Protein AF-A0A7X8JD59-F1 (afdb_monomer_lite)

Secondary structure (DSSP, 8-state):
----EE----EEE-----SSS---EEE-TTHHHHIIIIIITTT--S-----SS--HHHHHHHHHHTT--GGGEE----TTS--TTS-TT-

Structure (mmCIF, N/CA/C/O backbone):
data_AF-A0A7X8JD59-F1
#
_entry.id   AF-A0A7X8JD59-F1
#
loop_
_atom_site.group_PDB
_atom_site.id
_atom_site.type_symbol
_atom_site.label_atom_id
_atom_site.label_alt_id
_atom_site.label_comp_id
_atom_site.label_asym_id
_atom_site.label_entity_id
_atom_site.label_seq_id
_atom_site.pdbx_PDB_ins_code
_atom_site.Cartn_x
_atom_site.Cartn_y
_atom_site.Cartn_z
_atom_site.occupancy
_atom_site.B_iso_or_equiv
_atom_site.auth_seq_id
_atom_site.auth_comp_id
_atom_site.auth_asym_id
_atom_site.auth_atom_id
_atom_site.pdbx_PDB_model_num
ATOM 1 N N . ASN A 1 1 ? -3.004 -10.997 19.065 1.00 71.25 1 ASN A N 1
ATOM 2 C CA . ASN A 1 1 ? -2.666 -10.717 17.653 1.00 71.25 1 ASN A CA 1
ATOM 3 C C . ASN A 1 1 ? -3.856 -10.078 16.971 1.00 71.25 1 ASN A C 1
ATOM 5 O O . ASN A 1 1 ? -4.949 -10.607 17.105 1.00 71.25 1 ASN A O 1
ATOM 9 N N . ILE A 1 2 ? -3.645 -8.943 16.303 1.00 86.94 2 ILE A N 1
ATOM 10 C CA . ILE A 1 2 ? -4.653 -8.271 15.470 1.00 86.94 2 ILE A CA 1
ATOM 11 C C . ILE A 1 2 ? -4.360 -8.668 14.021 1.00 86.94 2 ILE A C 1
ATOM 13 O O . ILE A 1 2 ? -3.202 -8.607 13.604 1.00 86.94 2 ILE A O 1
ATOM 17 N N . LEU A 1 3 ? -5.374 -9.108 13.275 1.00 93.75 3 LEU A N 1
ATOM 18 C CA . LEU A 1 3 ? -5.237 -9.367 11.843 1.00 93.75 3 LEU A CA 1
ATOM 19 C C . LEU A 1 3 ? -5.221 -8.029 11.095 1.00 93.75 3 LEU A C 1
ATOM 21 O O . LEU A 1 3 ? -6.087 -7.186 11.322 1.00 93.75 3 LEU A O 1
ATOM 25 N N . ARG A 1 4 ? -4.242 -7.839 10.208 1.00 96.44 4 ARG A N 1
ATOM 26 C CA . ARG A 1 4 ? -4.066 -6.618 9.412 1.00 96.44 4 ARG A CA 1
ATOM 27 C C . ARG A 1 4 ? -3.842 -6.977 7.951 1.00 96.44 4 ARG A C 1
ATOM 29 O O . ARG A 1 4 ? -3.292 -8.040 7.662 1.00 96.44 4 ARG A O 1
ATOM 36 N N . ALA A 1 5 ? -4.243 -6.090 7.050 1.00 97.75 5 ALA A N 1
ATOM 37 C CA . ALA A 1 5 ? -4.031 -6.265 5.620 1.00 97.75 5 ALA A CA 1
ATOM 38 C C . ALA A 1 5 ? -3.694 -4.934 4.943 1.00 97.75 5 ALA A C 1
ATOM 40 O O . ALA A 1 5 ? -3.995 -3.854 5.450 1.00 97.75 5 ALA A O 1
ATOM 41 N N . TYR A 1 6 ? -3.091 -5.001 3.764 1.00 98.12 6 TYR A N 1
ATOM 42 C CA . TYR A 1 6 ? -3.001 -3.857 2.870 1.00 98.12 6 TYR A CA 1
ATOM 43 C C . TYR A 1 6 ? -3.273 -4.299 1.438 1.00 98.12 6 TYR A C 1
ATOM 45 O O . TYR A 1 6 ? -3.050 -5.455 1.079 1.00 98.12 6 TYR A O 1
ATOM 53 N N . VAL A 1 7 ? -3.735 -3.367 0.613 1.00 98.12 7 VAL A N 1
ATOM 54 C CA . VAL A 1 7 ? -3.820 -3.541 -0.836 1.00 98.12 7 VAL A CA 1
ATOM 55 C C . VAL A 1 7 ? -3.514 -2.216 -1.513 1.00 98.12 7 VAL A C 1
ATOM 57 O O . VAL A 1 7 ? -3.997 -1.170 -1.094 1.00 98.12 7 VAL A O 1
ATOM 60 N N . ALA A 1 8 ? -2.688 -2.259 -2.547 1.00 98.06 8 ALA A N 1
ATOM 61 C CA . ALA A 1 8 ? -2.338 -1.099 -3.345 1.00 98.06 8 ALA A CA 1
ATOM 62 C C . ALA A 1 8 ? -2.358 -1.492 -4.818 1.00 98.06 8 ALA A C 1
ATOM 64 O O . ALA A 1 8 ? -1.936 -2.594 -5.175 1.00 98.06 8 ALA A O 1
ATOM 65 N N . GLU A 1 9 ? -2.856 -0.593 -5.656 1.00 97.94 9 GLU A N 1
ATOM 66 C CA . GLU A 1 9 ? -2.823 -0.771 -7.103 1.00 97.94 9 GLU A CA 1
ATOM 67 C C . GLU A 1 9 ? -1.681 0.033 -7.706 1.00 97.94 9 GLU A C 1
ATOM 69 O O . GLU A 1 9 ? -1.284 1.084 -7.201 1.00 97.94 9 GLU A O 1
ATOM 74 N N . GLY A 1 10 ? -1.149 -0.495 -8.798 1.00 96.75 10 GLY A N 1
ATOM 75 C CA . GLY A 1 10 ? -0.027 0.065 -9.517 1.00 96.75 10 GLY A CA 1
ATOM 76 C C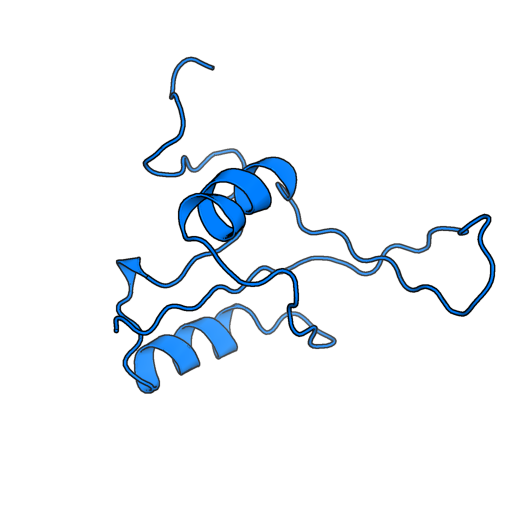 . GLY A 1 10 ? 0.010 -0.468 -10.937 1.00 96.75 10 GLY A C 1
ATOM 77 O O . GLY A 1 10 ? -0.892 -1.187 -11.363 1.00 96.75 10 GLY A O 1
ATOM 78 N N . GLU A 1 11 ? 1.064 -0.138 -11.660 1.00 97.38 11 GLU A N 1
ATOM 79 C CA . GLU A 1 11 ? 1.243 -0.531 -13.05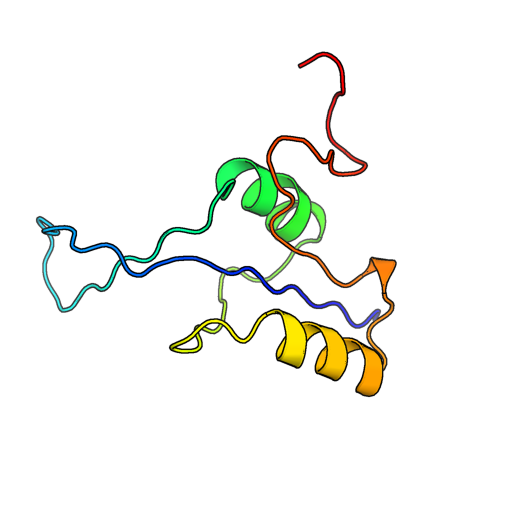3 1.00 97.38 11 GLU A CA 1
ATOM 80 C C . GLU A 1 11 ? 2.575 -1.250 -13.246 1.00 97.38 11 GLU A C 1
ATOM 82 O O . GLU A 1 11 ? 3.562 -0.952 -12.569 1.00 97.38 11 GLU A O 1
ATOM 87 N N . VAL A 1 12 ? 2.608 -2.208 -14.172 1.00 96.31 12 VAL A N 1
ATOM 88 C CA . VAL A 1 12 ? 3.864 -2.809 -14.626 1.00 96.31 12 VAL A CA 1
ATOM 89 C C . VAL A 1 12 ? 4.576 -1.784 -15.499 1.00 96.31 12 VAL A C 1
ATOM 91 O O . VAL A 1 12 ? 4.001 -1.286 -16.463 1.00 96.31 12 VAL A O 1
ATOM 94 N N . LEU A 1 13 ? 5.825 -1.476 -15.167 1.00 95.19 13 LEU A N 1
ATOM 95 C CA . LEU A 1 13 ? 6.636 -0.536 -15.922 1.00 95.19 13 LEU A CA 1
ATOM 96 C C . LEU A 1 13 ? 7.513 -1.276 -16.931 1.00 95.19 13 LEU A C 1
ATOM 98 O O . LEU A 1 13 ? 8.239 -2.208 -16.579 1.00 95.19 13 LEU A O 1
ATOM 102 N N . ASP A 1 14 ? 7.509 -0.797 -18.173 1.00 92.81 14 ASP A N 1
ATOM 103 C CA . ASP A 1 14 ? 8.455 -1.233 -19.200 1.00 92.81 14 ASP A CA 1
ATOM 104 C C . ASP A 1 14 ? 9.812 -0.543 -18.988 1.00 92.81 14 ASP A C 1
ATOM 106 O O . ASP A 1 14 ? 10.131 0.491 -19.581 1.00 92.81 14 ASP A O 1
ATOM 110 N N . VAL A 1 15 ? 10.598 -1.082 -18.052 1.00 90.69 15 VAL A N 1
ATOM 111 C CA . VAL A 1 15 ? 11.918 -0.550 -17.696 1.00 90.69 15 VAL A CA 1
ATOM 112 C C . VAL A 1 15 ? 12.992 -1.545 -18.088 1.00 90.69 15 VAL A C 1
ATOM 114 O O . VAL A 1 15 ? 13.047 -2.669 -17.594 1.00 90.69 15 VAL A O 1
ATOM 117 N N . ARG A 1 16 ? 13.937 -1.088 -18.914 1.00 88.94 16 ARG A N 1
ATOM 118 C CA . ARG A 1 16 ? 15.154 -1.852 -19.195 1.00 88.94 16 ARG A CA 1
ATOM 119 C C . ARG A 1 16 ? 16.041 -1.890 -17.957 1.00 88.94 16 ARG A C 1
ATOM 121 O O . ARG A 1 16 ? 16.742 -0.925 -17.648 1.00 88.94 16 ARG A O 1
ATOM 128 N N . THR A 1 17 ? 16.054 -3.023 -17.270 1.00 88.94 17 THR A N 1
ATOM 129 C CA . THR A 1 17 ? 16.939 -3.237 -16.127 1.00 88.94 17 THR A CA 1
ATOM 130 C C . THR A 1 17 ? 18.349 -3.574 -16.610 1.00 88.94 17 THR A C 1
ATOM 132 O O . THR A 1 17 ? 18.543 -4.548 -17.334 1.00 88.94 17 THR A O 1
ATOM 135 N N . LYS A 1 18 ? 19.362 -2.805 -16.191 1.00 88.00 18 LYS A N 1
ATOM 136 C CA . LYS A 1 18 ? 20.787 -3.138 -16.401 1.00 88.00 18 LYS A CA 1
ATOM 137 C C . LYS A 1 18 ? 21.287 -4.095 -15.311 1.00 88.00 18 LYS A C 1
ATOM 139 O O . LYS A 1 18 ? 22.233 -3.786 -14.594 1.00 88.00 18 LYS A O 1
ATOM 144 N N . SER A 1 19 ? 20.598 -5.216 -15.143 1.00 86.88 19 SER A N 1
ATOM 145 C CA . SER A 1 19 ? 20.889 -6.225 -14.122 1.00 86.88 19 SER A CA 1
ATOM 146 C C . SER A 1 19 ? 20.804 -7.624 -14.735 1.00 86.88 19 SER A C 1
ATOM 148 O O . SER A 1 19 ? 20.301 -7.788 -15.846 1.00 86.88 19 SER A O 1
ATOM 150 N N . PHE A 1 20 ? 21.329 -8.625 -14.035 1.00 88.31 20 PHE A N 1
ATOM 151 C CA . PHE A 1 20 ? 21.267 -10.023 -14.450 1.00 88.31 20 PHE A CA 1
ATOM 152 C C . PHE A 1 20 ? 19.967 -10.677 -13.951 1.00 88.31 20 PHE A C 1
ATOM 154 O O . PHE A 1 20 ? 19.564 -10.458 -12.810 1.00 88.31 20 PHE A O 1
ATOM 161 N N . GLY A 1 21 ? 19.339 -11.506 -14.789 1.00 86.81 21 GLY A N 1
ATOM 162 C CA . GLY A 1 21 ? 18.119 -12.256 -14.462 1.00 86.81 21 GLY A CA 1
ATOM 163 C C . GLY A 1 21 ? 16.833 -11.693 -15.082 1.00 86.81 21 GLY A C 1
ATOM 164 O O . GLY A 1 21 ? 16.842 -10.672 -15.765 1.00 86.81 21 GLY A O 1
ATOM 165 N N . ALA A 1 22 ? 15.719 -12.397 -14.855 1.00 89.25 22 ALA A N 1
ATOM 166 C CA . ALA A 1 22 ? 14.388 -11.961 -15.270 1.00 89.25 22 ALA A CA 1
ATOM 167 C C . ALA A 1 22 ? 13.791 -11.050 -14.190 1.00 89.25 22 ALA A C 1
ATOM 169 O O . ALA A 1 22 ? 13.427 -11.518 -13.111 1.00 89.25 22 ALA A O 1
ATOM 170 N N . ILE A 1 23 ? 13.719 -9.748 -14.471 1.00 92.19 23 ILE A N 1
ATOM 171 C CA . ILE A 1 23 ? 13.225 -8.738 -13.531 1.00 92.19 23 ILE A CA 1
ATOM 172 C C . ILE A 1 23 ? 12.009 -8.051 -14.147 1.00 92.19 23 ILE A C 1
ATOM 174 O O . ILE A 1 23 ? 12.101 -7.458 -15.217 1.00 92.19 23 ILE A O 1
ATOM 178 N N . GLY A 1 24 ? 10.877 -8.120 -13.448 1.00 90.94 24 GLY A N 1
ATOM 179 C CA . GLY A 1 24 ? 9.715 -7.274 -13.699 1.00 90.94 24 GLY A CA 1
ATOM 180 C C . GLY A 1 24 ? 9.683 -6.136 -12.685 1.00 90.94 24 GLY A C 1
ATOM 181 O O . GLY A 1 24 ? 9.930 -6.360 -11.500 1.00 90.94 24 GLY A O 1
ATOM 182 N N . VAL A 1 25 ? 9.382 -4.924 -13.140 1.00 93.75 25 VAL A N 1
ATOM 183 C CA . VAL A 1 25 ? 9.222 -3.753 -12.272 1.00 93.75 25 VAL A CA 1
ATOM 184 C C . VAL A 1 25 ? 7.766 -3.322 -12.332 1.00 93.75 25 VAL A C 1
ATOM 186 O O . VAL A 1 25 ? 7.201 -3.198 -13.413 1.00 93.75 25 VAL A O 1
ATOM 189 N N . PHE A 1 26 ? 7.156 -3.079 -11.179 1.00 95.12 26 PHE A N 1
ATOM 190 C CA . PHE A 1 26 ? 5.866 -2.407 -11.087 1.00 95.12 26 PHE A CA 1
ATOM 191 C C . PHE A 1 26 ? 5.989 -1.221 -10.135 1.00 95.12 26 PHE A C 1
ATOM 193 O O . PHE A 1 26 ? 6.782 -1.254 -9.191 1.00 95.12 26 PHE A O 1
ATOM 200 N N . ALA A 1 27 ? 5.228 -0.165 -10.399 1.00 96.06 27 ALA A N 1
ATOM 201 C CA . ALA A 1 27 ? 5.195 1.029 -9.571 1.00 96.06 27 ALA A CA 1
ATOM 202 C C . ALA A 1 27 ? 3.808 1.235 -8.981 1.00 96.06 27 ALA A C 1
ATOM 204 O O . ALA A 1 27 ? 2.796 1.057 -9.650 1.00 96.06 27 ALA A O 1
ATOM 205 N N . ILE A 1 28 ? 3.784 1.640 -7.716 1.00 97.75 28 ILE A N 1
ATOM 206 C CA . ILE A 1 28 ? 2.577 2.025 -6.992 1.00 97.75 28 ILE A CA 1
ATOM 207 C C . ILE A 1 28 ? 2.600 3.556 -6.866 1.00 97.75 28 ILE A C 1
ATOM 209 O O . ILE A 1 28 ? 3.594 4.103 -6.373 1.00 97.75 28 ILE A O 1
ATOM 213 N N . PRO A 1 29 ? 1.547 4.280 -7.288 1.00 97.75 29 PRO A N 1
ATOM 214 C CA . PRO A 1 29 ? 1.443 5.713 -7.047 1.00 97.75 29 PRO A CA 1
ATOM 215 C C . PRO A 1 29 ? 1.584 6.024 -5.557 1.00 97.75 29 PRO A C 1
ATOM 217 O O . PRO A 1 29 ? 1.012 5.326 -4.719 1.00 97.75 29 PRO A O 1
ATOM 220 N N . GLU A 1 30 ? 2.343 7.071 -5.229 1.00 97.62 30 GLU A N 1
ATOM 221 C CA . GLU A 1 30 ? 2.626 7.475 -3.846 1.00 97.62 30 GLU A CA 1
ATOM 222 C C . GLU A 1 30 ? 3.388 6.413 -3.017 1.00 97.62 30 GLU A C 1
ATOM 224 O O . GLU A 1 30 ? 3.310 6.416 -1.784 1.00 97.62 30 GLU A O 1
ATOM 229 N N . MET A 1 31 ? 4.168 5.522 -3.660 1.00 97.56 31 MET A N 1
ATOM 230 C CA . MET A 1 31 ? 4.875 4.422 -2.978 1.00 97.56 31 MET A CA 1
ATOM 231 C C . MET A 1 31 ? 5.701 4.883 -1.773 1.00 97.56 31 MET A C 1
ATOM 233 O O . MET A 1 31 ? 5.711 4.202 -0.759 1.00 97.56 31 MET A O 1
ATOM 237 N N . GLY A 1 32 ? 6.374 6.038 -1.831 1.00 97.19 32 GLY A N 1
ATOM 238 C CA . GLY A 1 32 ? 7.175 6.531 -0.703 1.00 97.19 32 GLY A CA 1
ATOM 239 C C . GLY A 1 32 ? 6.349 6.812 0.561 1.00 97.19 32 GLY A C 1
ATOM 240 O O . GLY A 1 32 ? 6.781 6.485 1.670 1.00 97.19 32 GLY A O 1
ATOM 241 N N . ARG A 1 33 ? 5.142 7.367 0.390 1.00 97.38 33 ARG A N 1
ATOM 242 C CA . ARG A 1 33 ? 4.197 7.639 1.485 1.00 97.38 33 ARG A CA 1
ATOM 243 C C . ARG A 1 33 ? 3.573 6.339 1.980 1.00 97.38 33 ARG A C 1
ATOM 245 O O . ARG A 1 33 ? 3.598 6.067 3.176 1.00 97.38 33 ARG A O 1
ATOM 252 N N . PHE A 1 34 ? 3.110 5.497 1.056 1.00 97.88 34 PHE A N 1
ATOM 253 C CA . PHE A 1 34 ? 2.551 4.180 1.370 1.00 97.88 34 PHE A CA 1
ATOM 254 C C . PHE A 1 34 ? 3.551 3.279 2.114 1.00 97.88 34 PHE A C 1
ATOM 256 O O . PHE A 1 34 ? 3.229 2.702 3.152 1.00 97.88 34 PHE A O 1
ATOM 263 N N . TYR A 1 35 ? 4.796 3.214 1.641 1.00 97.44 35 TYR A N 1
ATOM 264 C CA . TYR A 1 35 ? 5.872 2.450 2.268 1.00 97.44 35 TYR A CA 1
ATOM 265 C C . TYR A 1 35 ? 6.110 2.905 3.709 1.00 97.44 35 TYR A C 1
ATOM 267 O O . TYR A 1 35 ? 6.175 2.080 4.617 1.00 97.44 35 TYR A O 1
ATOM 275 N N . ARG A 1 36 ? 6.191 4.220 3.941 1.00 97.25 36 ARG A N 1
ATOM 276 C CA . ARG A 1 36 ? 6.428 4.776 5.277 1.00 97.25 36 ARG A CA 1
ATOM 277 C C . ARG A 1 36 ? 5.243 4.552 6.220 1.00 97.25 36 ARG A C 1
ATOM 279 O O . ARG A 1 36 ? 5.439 3.992 7.293 1.00 97.25 36 ARG A O 1
ATOM 286 N N . HIS A 1 37 ? 4.046 4.966 5.816 1.00 97.25 37 HIS A N 1
ATOM 287 C CA . HIS A 1 37 ? 2.884 5.079 6.708 1.00 97.25 37 HIS A CA 1
ATOM 288 C C . HIS A 1 37 ? 2.021 3.820 6.787 1.00 97.25 37 HIS A C 1
ATOM 290 O O . HIS A 1 37 ? 1.179 3.693 7.675 1.00 97.25 37 HIS A O 1
ATOM 296 N N . VAL A 1 38 ? 2.223 2.868 5.875 1.00 97.38 38 VAL A N 1
ATOM 297 C CA . VAL A 1 38 ? 1.562 1.562 5.938 1.00 97.38 38 VAL A CA 1
ATOM 298 C C . VAL A 1 38 ? 2.573 0.472 6.238 1.00 97.38 38 VAL A C 1
ATOM 300 O O . VAL A 1 38 ? 2.441 -0.189 7.263 1.00 97.38 38 VAL A O 1
ATOM 303 N N . LEU A 1 39 ? 3.582 0.273 5.386 1.00 97.31 39 LEU A N 1
ATOM 304 C CA . LEU A 1 39 ? 4.443 -0.912 5.493 1.00 97.31 39 LEU A CA 1
ATOM 305 C C . LEU A 1 39 ? 5.375 -0.855 6.709 1.00 97.31 39 LEU A C 1
ATOM 307 O O . LEU A 1 39 ? 5.399 -1.798 7.500 1.00 97.31 39 LEU A O 1
ATOM 311 N N . ILE A 1 40 ? 6.092 0.256 6.891 1.00 97.19 40 ILE A N 1
ATOM 312 C CA . ILE A 1 40 ? 7.018 0.433 8.018 1.00 97.19 40 ILE A CA 1
ATOM 313 C C . ILE A 1 40 ? 6.262 0.705 9.317 1.00 97.19 40 ILE A C 1
ATOM 315 O O . ILE A 1 40 ? 6.456 -0.011 10.295 1.00 97.19 40 ILE A O 1
ATOM 319 N N . GLU A 1 41 ? 5.378 1.702 9.335 1.00 96.50 41 GLU A N 1
ATOM 320 C CA . GLU A 1 41 ? 4.688 2.124 10.560 1.00 96.50 41 GLU A CA 1
ATOM 321 C C . GLU A 1 41 ? 3.830 1.013 11.186 1.00 96.50 41 GLU A C 1
ATOM 323 O O . GLU A 1 41 ? 3.808 0.862 12.408 1.00 96.50 41 GLU A O 1
ATOM 328 N N . LYS A 1 42 ? 3.180 0.172 10.366 1.00 94.44 42 LYS A N 1
ATOM 329 C CA . LYS A 1 42 ? 2.409 -0.984 10.858 1.00 94.44 42 LYS A CA 1
ATOM 330 C C . LYS A 1 42 ? 3.232 -2.273 10.988 1.00 94.44 42 LYS A C 1
ATOM 332 O O . LYS A 1 42 ? 2.665 -3.305 11.353 1.00 94.44 42 LYS A O 1
ATOM 337 N N . ASN A 1 43 ? 4.543 -2.207 10.739 1.00 94.88 43 ASN A N 1
ATOM 338 C CA . ASN A 1 43 ? 5.506 -3.300 10.882 1.00 94.88 43 ASN A CA 1
ATOM 339 C C . ASN A 1 43 ? 5.145 -4.558 10.063 1.00 94.88 43 ASN A C 1
ATOM 341 O O . ASN A 1 43 ? 5.124 -5.675 10.588 1.00 94.88 43 ASN A O 1
ATOM 345 N N . TYR A 1 44 ? 4.823 -4.378 8.778 1.00 96.19 44 TYR A N 1
ATOM 346 C CA . TYR A 1 44 ? 4.597 -5.497 7.860 1.00 96.19 44 TYR A CA 1
ATOM 347 C C . TYR A 1 44 ? 5.916 -6.209 7.504 1.00 96.19 44 TYR A C 1
ATOM 349 O O . TYR A 1 44 ? 6.972 -5.575 7.460 1.00 96.19 44 TYR A O 1
ATOM 357 N N . PRO A 1 45 ? 5.882 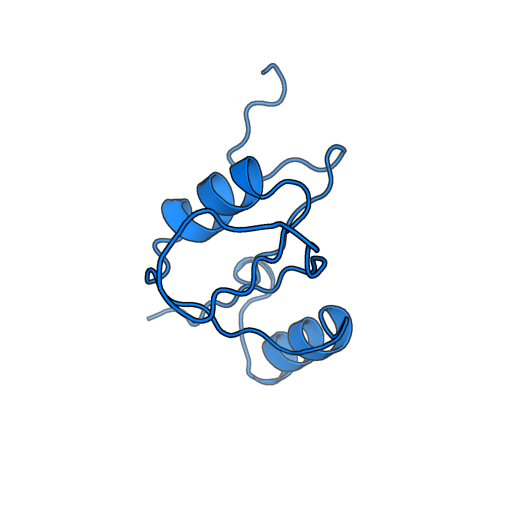-7.524 7.210 1.00 93.38 45 PRO A N 1
ATOM 358 C CA . PRO A 1 45 ? 7.042 -8.224 6.670 1.00 93.38 45 PRO A CA 1
ATOM 359 C C . PRO A 1 45 ? 7.451 -7.645 5.307 1.00 93.38 45 PRO A C 1
ATOM 361 O O . PRO A 1 45 ? 6.654 -7.033 4.602 1.00 93.38 45 PRO A O 1
ATOM 364 N N . HIS A 1 46 ? 8.699 -7.893 4.908 1.00 92.44 46 HIS A N 1
ATOM 365 C CA . HIS A 1 46 ? 9.284 -7.341 3.679 1.00 92.44 46 HIS A CA 1
ATOM 366 C C . HIS A 1 46 ? 8.748 -7.961 2.375 1.00 92.44 46 HIS A C 1
ATOM 368 O O . HIS A 1 46 ? 9.059 -7.469 1.294 1.00 92.44 46 HIS A O 1
ATOM 374 N N . HIS A 1 47 ? 7.971 -9.044 2.456 1.00 94.06 47 HIS A N 1
ATOM 375 C CA . HIS A 1 47 ? 7.353 -9.687 1.299 1.00 94.06 47 HIS A CA 1
ATOM 376 C C . HIS A 1 47 ? 5.909 -9.217 1.098 1.00 94.06 47 HIS A C 1
ATOM 378 O O . HIS A 1 47 ? 5.173 -8.974 2.055 1.00 94.06 47 HIS A O 1
ATOM 384 N N . GLY A 1 48 ? 5.496 -9.162 -0.167 1.00 93.50 48 GLY A N 1
ATOM 385 C CA . GLY A 1 48 ? 4.119 -8.928 -0.589 1.00 93.50 48 GLY A CA 1
ATOM 386 C C . GLY A 1 48 ? 3.720 -9.899 -1.698 1.00 93.50 48 GLY A C 1
ATOM 387 O O . GLY A 1 48 ? 4.565 -10.590 -2.267 1.00 93.50 48 GLY A O 1
ATOM 388 N N . ALA A 1 49 ? 2.426 -9.951 -2.001 1.00 95.38 49 ALA A N 1
ATOM 389 C CA . ALA A 1 49 ? 1.890 -10.702 -3.130 1.00 95.38 49 ALA A CA 1
ATOM 390 C C . ALA A 1 49 ? 1.481 -9.740 -4.251 1.00 95.38 49 ALA A C 1
ATOM 392 O O . ALA A 1 49 ? 1.023 -8.629 -3.987 1.00 95.38 49 ALA A O 1
ATOM 393 N N . VAL A 1 50 ? 1.625 -10.185 -5.499 1.00 95.62 50 VAL A N 1
ATOM 394 C CA . VAL A 1 50 ? 1.249 -9.421 -6.693 1.00 95.62 50 VAL A CA 1
ATOM 395 C C . VAL A 1 50 ? 0.193 -10.207 -7.460 1.00 95.62 50 VAL A C 1
ATOM 397 O O . VAL A 1 50 ? 0.391 -11.383 -7.762 1.00 95.62 50 VAL A O 1
ATOM 400 N N . ALA A 1 51 ? -0.922 -9.551 -7.777 1.00 95.94 51 ALA A N 1
ATOM 401 C CA . ALA A 1 51 ? -1.943 -10.064 -8.683 1.00 95.94 51 ALA A CA 1
ATOM 402 C C . ALA A 1 51 ? -1.877 -9.294 -10.009 1.00 95.94 51 ALA A C 1
ATOM 404 O O . ALA A 1 51 ? -1.721 -8.075 -10.013 1.00 95.94 51 ALA A O 1
ATOM 405 N N . PHE A 1 52 ? -2.003 -9.995 -11.136 1.00 95.56 52 PHE A N 1
ATOM 406 C CA . PHE A 1 52 ? -2.011 -9.366 -12.457 1.00 95.56 52 PHE A CA 1
ATOM 407 C C . PHE A 1 52 ? -3.399 -8.800 -12.773 1.00 95.56 52 PHE A C 1
ATOM 409 O O . PHE A 1 52 ? -4.298 -9.546 -13.153 1.00 95.56 52 PHE A O 1
ATOM 416 N N . GLY A 1 53 ? -3.559 -7.486 -12.610 1.00 96.19 53 GLY A N 1
ATOM 417 C CA . GLY A 1 53 ? -4.803 -6.748 -12.842 1.00 96.19 53 GLY A CA 1
ATOM 418 C C . GLY A 1 53 ? -5.153 -5.816 -11.678 1.00 96.19 53 GLY A C 1
ATOM 419 O O . GLY A 1 53 ? -4.518 -5.845 -10.626 1.00 96.19 53 GLY A O 1
ATOM 420 N N . HIS A 1 54 ? -6.184 -4.992 -11.862 1.00 97.94 54 HIS A N 1
ATOM 421 C CA . HIS A 1 54 ? -6.671 -4.052 -10.849 1.00 97.94 54 HIS A CA 1
ATOM 422 C C . HIS A 1 54 ? -7.821 -4.671 -10.042 1.00 97.94 54 HIS A C 1
ATOM 424 O O . HIS A 1 54 ? -8.997 -4.555 -10.392 1.00 97.94 54 HIS A O 1
ATOM 430 N N . PHE A 1 55 ? -7.464 -5.398 -8.980 1.00 98.06 55 PHE A N 1
ATOM 431 C CA . PHE A 1 55 ? -8.406 -6.096 -8.094 1.00 98.06 55 PHE A CA 1
ATOM 432 C C . PHE A 1 55 ? -8.503 -5.480 -6.693 1.00 98.06 55 PHE A C 1
ATOM 434 O O . PHE A 1 55 ? -9.032 -6.116 -5.778 1.00 98.06 55 PHE A O 1
ATOM 441 N N . GLY A 1 56 ? -8.024 -4.249 -6.504 1.00 97.94 56 GLY A N 1
ATOM 442 C CA . GLY A 1 56 ? -7.968 -3.573 -5.209 1.00 97.94 56 GLY A CA 1
ATOM 443 C C . GLY A 1 56 ? -9.324 -3.528 -4.513 1.00 97.94 56 GLY A C 1
ATOM 444 O O . GLY A 1 56 ? -9.435 -3.906 -3.349 1.00 97.94 56 GLY A O 1
ATOM 445 N N . LYS A 1 57 ? -10.384 -3.189 -5.259 1.00 98.19 57 LYS A N 1
ATOM 446 C CA . LYS A 1 57 ? -11.766 -3.200 -4.753 1.00 98.19 57 LYS A CA 1
ATOM 447 C C . LYS A 1 57 ? -12.195 -4.581 -4.248 1.00 98.19 57 LYS A C 1
ATOM 449 O O . LYS A 1 57 ? -12.757 -4.687 -3.164 1.00 98.19 57 LYS A O 1
ATOM 454 N N . ALA A 1 58 ? -11.953 -5.630 -5.033 1.00 98.38 58 ALA A N 1
ATOM 455 C CA . ALA A 1 58 ? -12.365 -6.984 -4.675 1.00 98.38 58 ALA A CA 1
ATOM 456 C C . ALA A 1 58 ? -11.609 -7.484 -3.435 1.00 98.38 58 ALA A C 1
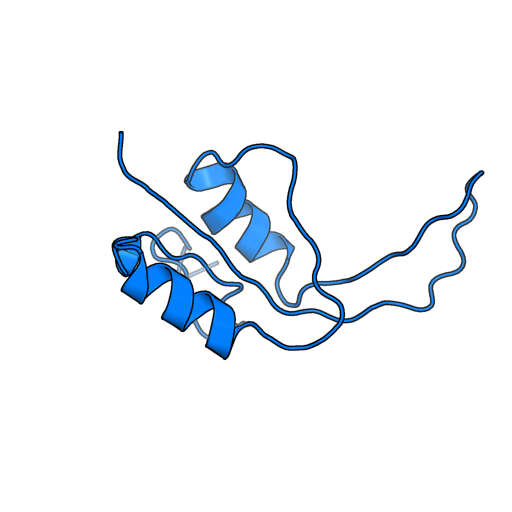ATOM 458 O O . ALA A 1 58 ? -12.229 -7.987 -2.502 1.00 98.38 58 ALA A O 1
ATOM 459 N N . LEU A 1 59 ? -10.287 -7.289 -3.391 1.00 98.25 59 LEU A N 1
ATOM 460 C CA . LEU A 1 59 ? -9.453 -7.689 -2.255 1.00 98.25 59 LEU A CA 1
ATOM 461 C C . LEU A 1 59 ? -9.801 -6.917 -0.978 1.00 98.25 59 LEU A C 1
ATOM 463 O O . LEU A 1 59 ? -9.897 -7.525 0.085 1.00 98.25 59 LEU A O 1
ATOM 467 N N . PHE A 1 60 ? -10.061 -5.610 -1.080 1.00 98.31 60 PHE A N 1
ATOM 468 C CA . PHE A 1 60 ? -10.503 -4.800 0.056 1.00 98.31 60 PHE A CA 1
ATOM 469 C C . PHE A 1 60 ? -11.809 -5.337 0.665 1.00 98.31 60 PHE A C 1
ATOM 471 O O . PHE A 1 60 ? -11.919 -5.468 1.885 1.00 98.31 60 PHE A O 1
ATOM 478 N N . GLU A 1 61 ? -12.783 -5.716 -0.171 1.00 98.31 61 GLU A N 1
ATOM 479 C CA . GLU A 1 61 ? -14.026 -6.337 0.302 1.00 98.31 61 GLU A CA 1
ATOM 480 C C . GLU A 1 61 ? -13.788 -7.726 0.907 1.00 98.31 61 GLU A C 1
ATOM 482 O O . GLU A 1 61 ? -14.325 -8.023 1.974 1.00 98.31 61 GLU A O 1
ATOM 487 N N . VAL A 1 62 ? -12.927 -8.555 0.307 1.00 98.12 62 VAL A N 1
ATOM 488 C CA . VAL A 1 62 ? -12.544 -9.857 0.886 1.00 98.12 62 VAL A CA 1
ATOM 489 C C . VAL A 1 62 ? -11.938 -9.689 2.282 1.00 98.12 62 VAL A C 1
ATOM 491 O O . VAL A 1 62 ? -12.309 -10.433 3.187 1.00 98.12 62 VAL A O 1
ATOM 494 N N . PHE A 1 63 ? -11.071 -8.695 2.500 1.00 98.25 63 PHE A N 1
ATOM 495 C CA . PHE A 1 63 ? -10.493 -8.424 3.822 1.00 98.25 63 PHE A CA 1
ATOM 496 C C . PHE A 1 63 ? -11.558 -8.108 4.876 1.00 98.25 63 PHE A C 1
ATOM 498 O O . PHE A 1 63 ? -11.479 -8.611 5.998 1.00 98.25 63 PHE A O 1
ATOM 505 N N . LYS A 1 64 ? -12.593 -7.347 4.506 1.00 97.44 64 LYS A N 1
ATOM 506 C CA . LYS A 1 64 ? -13.745 -7.099 5.385 1.00 97.44 64 LYS A CA 1
ATOM 507 C C . LYS A 1 64 ? -14.491 -8.396 5.697 1.00 97.44 64 LYS A C 1
ATOM 509 O O . LYS A 1 64 ? -14.799 -8.648 6.859 1.00 97.44 64 LYS A O 1
ATOM 514 N N . TYR A 1 65 ? -14.742 -9.235 4.689 1.00 97.69 65 TYR A N 1
ATOM 515 C CA . TYR A 1 65 ? -15.453 -10.506 4.867 1.00 97.69 65 TYR A CA 1
ATOM 516 C C . TYR A 1 65 ? -14.723 -11.492 5.784 1.00 97.69 65 TYR A C 1
ATOM 518 O O . TYR A 1 65 ? -15.377 -12.210 6.537 1.00 97.69 65 TYR A O 1
ATOM 526 N N . ILE A 1 66 ? -13.388 -11.516 5.759 1.00 97.00 66 ILE A N 1
ATOM 527 C CA . ILE A 1 66 ? -12.584 -12.400 6.622 1.00 97.00 66 ILE A CA 1
ATOM 528 C C . ILE A 1 66 ? -12.282 -11.793 8.005 1.00 97.00 66 ILE A C 1
ATOM 530 O O . ILE A 1 66 ? -11.530 -12.382 8.779 1.00 97.00 66 ILE A O 1
ATOM 534 N N . GLY A 1 67 ? -12.860 -10.630 8.328 1.00 96.62 67 GLY A N 1
ATOM 535 C CA . GLY A 1 67 ? -12.797 -10.035 9.664 1.00 96.62 67 GLY A CA 1
ATOM 536 C C . GLY A 1 67 ? -11.582 -9.145 9.939 1.00 96.62 67 GLY A C 1
ATOM 537 O O . GLY A 1 67 ? -11.265 -8.910 11.105 1.00 96.62 67 GLY A O 1
ATOM 538 N N . VAL A 1 68 ? -10.897 -8.627 8.912 1.00 98.19 68 VAL A N 1
ATOM 539 C CA . VAL A 1 68 ? -9.892 -7.570 9.117 1.00 98.19 68 VAL A CA 1
ATOM 540 C C . VAL A 1 68 ? -10.612 -6.292 9.551 1.00 98.19 68 VAL A C 1
ATOM 542 O O . VAL A 1 68 ? -11.558 -5.853 8.893 1.00 98.19 68 VAL A O 1
ATOM 545 N N . CYS A 1 69 ? -10.170 -5.680 10.654 1.00 96.56 69 CYS A N 1
ATOM 546 C CA . CYS A 1 69 ? -10.735 -4.405 11.088 1.00 96.56 69 CYS A CA 1
ATOM 547 C C . CYS A 1 69 ? -10.476 -3.338 10.014 1.00 96.56 69 CYS A C 1
ATOM 549 O O . CYS A 1 69 ? -9.388 -3.278 9.446 1.00 96.56 69 CYS A O 1
ATOM 551 N N . GLN A 1 70 ? -11.470 -2.511 9.692 1.00 95.69 70 GLN A N 1
ATOM 552 C CA . GLN A 1 70 ? -11.385 -1.618 8.527 1.00 95.69 70 GLN A CA 1
ATOM 553 C C . GLN A 1 70 ? -10.285 -0.554 8.666 1.00 95.69 70 GLN A C 1
ATOM 555 O O . GLN A 1 70 ? -9.652 -0.189 7.680 1.00 95.69 70 GLN A O 1
ATOM 560 N N . ASP A 1 71 ? -10.015 -0.094 9.886 1.00 94.88 71 ASP A N 1
ATOM 561 C CA . ASP A 1 71 ? -8.896 0.800 10.216 1.00 94.88 71 ASP A CA 1
ATOM 562 C C . ASP A 1 71 ? -7.518 0.113 10.116 1.00 94.88 71 ASP A C 1
ATOM 564 O O . ASP A 1 71 ? -6.475 0.775 10.024 1.00 94.88 71 ASP A O 1
ATOM 568 N N . GLU A 1 72 ? -7.513 -1.218 10.065 1.00 96.50 72 GLU A N 1
ATOM 569 C CA . GLU A 1 72 ? -6.337 -2.047 9.855 1.00 96.50 72 GLU A CA 1
ATOM 570 C C . GLU A 1 72 ? -6.100 -2.440 8.393 1.00 96.50 72 GLU A C 1
ATOM 572 O O . GLU A 1 72 ? -5.048 -3.011 8.095 1.00 96.50 72 GLU A O 1
ATOM 577 N N . ILE A 1 73 ? -6.992 -2.054 7.470 1.00 97.69 73 ILE A N 1
ATOM 578 C CA . ILE A 1 73 ? -6.792 -2.220 6.025 1.00 97.69 73 ILE A CA 1
ATOM 579 C C . ILE A 1 73 ? -6.080 -0.985 5.452 1.00 97.69 73 ILE A C 1
ATOM 581 O O . ILE A 1 73 ? -6.657 0.095 5.332 1.00 97.69 73 ILE A O 1
ATOM 585 N N . GLY A 1 74 ? -4.802 -1.130 5.101 1.00 97.62 74 GLY A N 1
ATOM 586 C CA . GLY A 1 74 ? -4.010 -0.075 4.461 1.00 97.62 74 GLY A CA 1
ATOM 587 C C . GLY A 1 74 ? -4.186 -0.024 2.939 1.00 97.62 74 GLY A C 1
ATOM 588 O O . GLY A 1 74 ? -4.399 -1.051 2.299 1.00 97.62 74 GLY A O 1
ATOM 589 N N . PHE A 1 75 ? -4.031 1.161 2.350 1.00 98.06 75 PHE A N 1
ATOM 590 C CA . PHE A 1 75 ? -3.985 1.360 0.898 1.00 98.06 75 PHE A CA 1
ATOM 591 C C . PHE A 1 75 ? -3.076 2.534 0.534 1.00 98.06 75 PHE A C 1
ATOM 593 O O . PHE A 1 75 ? -2.765 3.350 1.404 1.00 98.06 75 PHE A O 1
ATOM 600 N N . ASN A 1 76 ? -2.646 2.623 -0.729 1.00 97.31 76 ASN A N 1
ATOM 601 C CA . ASN A 1 76 ? -1.846 3.744 -1.219 1.00 97.31 76 ASN A CA 1
ATOM 602 C C . ASN A 1 76 ? -2.722 4.997 -1.389 1.00 97.31 76 ASN A C 1
ATOM 604 O O . ASN A 1 76 ? -3.330 5.223 -2.433 1.00 97.31 76 ASN A O 1
ATOM 608 N N . GLN A 1 77 ? -2.823 5.801 -0.330 1.00 97.50 77 GLN A N 1
ATOM 609 C CA . GLN A 1 77 ? -3.611 7.030 -0.338 1.00 97.50 77 GLN A CA 1
ATOM 610 C C . GLN A 1 77 ? -3.120 8.005 -1.418 1.00 97.50 77 GLN A C 1
ATOM 612 O O . GLN A 1 77 ? -1.910 8.222 -1.536 1.00 97.50 77 GLN A O 1
ATOM 617 N N . PRO A 1 78 ? -4.033 8.625 -2.189 1.00 96.81 78 PRO A N 1
ATOM 618 C CA . PRO A 1 78 ? -3.662 9.591 -3.215 1.00 96.81 78 PRO A CA 1
ATOM 619 C C . PRO A 1 78 ? -3.058 10.858 -2.595 1.00 96.81 78 PRO A C 1
ATOM 621 O O . PRO A 1 78 ? -3.204 11.123 -1.402 1.00 96.81 78 PRO A O 1
ATOM 624 N N . LYS A 1 79 ? -2.413 11.692 -3.417 1.00 93.12 79 LYS A N 1
ATOM 625 C CA . LYS A 1 79 ? -1.740 12.931 -2.982 1.00 93.12 79 LYS A CA 1
ATOM 626 C C . LYS A 1 79 ? -2.617 13.875 -2.138 1.00 93.12 79 LYS A C 1
ATOM 628 O O . LYS A 1 79 ? -2.110 14.554 -1.259 1.00 93.12 79 LYS A O 1
ATOM 633 N N . GLY A 1 80 ? -3.925 13.922 -2.401 1.00 93.75 80 GLY A N 1
ATOM 634 C CA . GLY A 1 80 ? -4.874 14.785 -1.683 1.00 93.75 80 GLY A CA 1
ATOM 635 C C . GLY A 1 80 ? -5.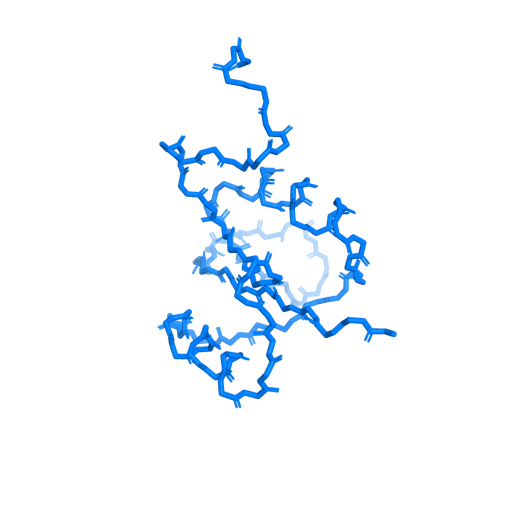425 14.212 -0.373 1.00 93.75 80 GLY A C 1
ATOM 636 O O . GLY A 1 80 ? -6.295 14.833 0.229 1.00 93.75 80 GLY A O 1
ATOM 637 N N . MET A 1 81 ? -4.981 13.025 0.048 1.00 97.31 81 MET A N 1
ATOM 638 C CA . MET A 1 81 ? -5.484 12.332 1.233 1.00 97.31 81 MET A CA 1
ATOM 639 C C . MET A 1 81 ? -4.318 11.999 2.160 1.00 97.31 81 MET A C 1
ATOM 641 O O . MET A 1 81 ? -3.407 11.286 1.749 1.00 97.31 81 MET A O 1
ATOM 645 N N . LEU A 1 82 ? -4.342 12.543 3.379 1.00 96.88 82 LEU A N 1
ATOM 646 C CA . LEU A 1 82 ? -3.282 12.354 4.369 1.00 96.88 82 LEU A CA 1
ATOM 647 C C . LEU A 1 82 ? -3.450 11.048 5.147 1.00 96.88 82 LEU A C 1
ATOM 649 O O . LEU A 1 82 ? -4.536 10.752 5.662 1.00 96.88 82 LEU A O 1
ATOM 653 N N . TYR A 1 83 ? -2.342 10.334 5.344 1.00 97.38 83 TYR A N 1
ATOM 654 C CA . TYR A 1 83 ? -2.265 9.323 6.392 1.00 97.38 83 TYR A CA 1
ATOM 655 C C . TYR A 1 83 ? -2.330 10.014 7.760 1.00 97.38 83 TYR A C 1
ATOM 657 O O . TYR A 1 83 ? -1.865 11.138 7.928 1.00 97.38 83 TYR A O 1
ATOM 665 N N . LYS A 1 84 ? -2.877 9.331 8.775 1.00 95.56 84 LYS A N 1
ATOM 666 C CA . LYS A 1 84 ? -3.052 9.889 10.136 1.00 95.56 84 LYS A CA 1
ATOM 667 C C . LYS A 1 84 ? -1.754 10.434 10.750 1.00 95.56 84 LYS A C 1
ATOM 669 O O . LYS A 1 84 ? -1.789 11.339 11.572 1.00 95.56 84 LYS A O 1
ATOM 674 N N . SER A 1 85 ? -0.639 9.830 10.373 1.00 95.31 85 SER A N 1
ATOM 675 C CA . SER A 1 85 ? 0.726 10.088 10.821 1.00 95.31 85 SER A CA 1
ATOM 676 C C . SER A 1 85 ? 1.464 11.144 9.995 1.00 95.31 85 SER A C 1
ATOM 678 O O . SER A 1 85 ? 2.599 11.485 10.325 1.00 95.31 85 SER A O 1
ATOM 680 N N . GLU A 1 86 ? 0.885 11.623 8.891 1.00 96.25 86 GLU A N 1
ATOM 681 C CA . GLU A 1 86 ? 1.518 12.647 8.063 1.00 96.25 86 GLU A CA 1
ATOM 682 C C . GLU A 1 86 ? 1.389 14.037 8.679 1.00 96.25 86 GLU A C 1
ATOM 684 O O . GLU A 1 86 ? 0.373 14.392 9.275 1.00 96.25 86 GLU A O 1
ATOM 689 N N . ASN A 1 87 ? 2.434 14.846 8.500 1.00 94.00 87 ASN A N 1
ATOM 690 C CA . ASN A 1 87 ? 2.415 16.248 8.886 1.00 94.00 87 ASN A CA 1
ATOM 691 C C . ASN A 1 87 ? 1.657 17.057 7.814 1.00 94.00 87 ASN A C 1
ATOM 693 O O . ASN A 1 87 ? 2.148 17.141 6.689 1.00 94.00 87 ASN A O 1
ATOM 697 N N . PRO A 1 88 ? 0.513 17.692 8.135 1.00 92.88 88 PRO A N 1
ATOM 698 C CA . PRO A 1 88 ? -0.266 18.466 7.165 1.00 92.88 88 PRO A CA 1
ATOM 699 C C . PRO A 1 88 ? 0.419 19.765 6.698 1.00 92.88 88 PRO A C 1
ATOM 701 O O . PRO A 1 88 ? -0.121 20.451 5.835 1.00 92.88 88 PRO A O 1
ATOM 704 N N . PHE A 1 89 ? 1.575 20.120 7.269 1.00 93.69 89 PHE A N 1
ATOM 705 C CA . PHE A 1 89 ? 2.354 21.319 6.936 1.00 93.69 89 PHE A CA 1
ATOM 706 C C . PHE A 1 89 ? 3.687 21.017 6.223 1.00 93.69 89 PHE A C 1
ATOM 708 O O . PHE A 1 89 ? 4.502 21.930 6.077 1.00 93.69 89 PHE A O 1
ATOM 715 N N . ALA A 1 90 ? 3.945 19.755 5.860 1.00 85.44 90 ALA A N 1
ATOM 716 C CA . ALA A 1 90 ? 5.171 19.315 5.183 1.00 85.44 90 ALA A CA 1
ATOM 717 C C . ALA A 1 90 ? 5.057 19.322 3.650 1.00 85.44 90 ALA A C 1
ATOM 719 O O . ALA A 1 90 ? 3.920 19.260 3.129 1.00 85.44 90 ALA A O 1
#

Sequence (90 aa):
NILRAYVAEGEVLDVRTKSFGAIGVFAIPEMGRFYRHVLIEKNYPHHGAVAFGHFGKALFEVFKYIGVCQDEIGFNQPKGMLYKSENPFA

Radius of gyration: 14.73 Å; chains: 1; bound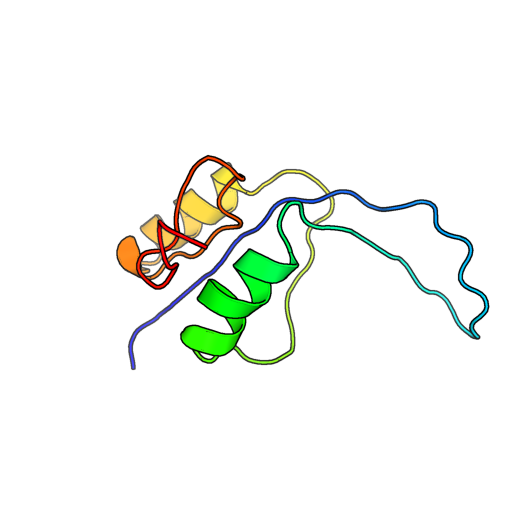ing box: 37×34×37 Å

pLDDT: mean 95.14, std 4.03, range [71.25, 98.38]

Foldseek 3Di:
DADAEEDFDWAWDPDDDPDDDDDTDIDTAQCVQLCVQQPVVVVHDPDDDDDPDDCRVVVLVVCVVVPHDNVRYHYRDHPVDDRPPDDPVD